Protein AF-A0A1C9CB80-F1 (afdb_monomer_lite)

pLDDT: mean 72.38, std 18.46, range [32.84, 94.94]

Structure (mmCIF, N/CA/C/O backbone):
data_AF-A0A1C9CB80-F1
#
_entry.id   AF-A0A1C9CB80-F1
#
loop_
_atom_site.group_PDB
_atom_site.id
_atom_site.type_symbol
_atom_site.label_atom_id
_atom_site.label_alt_id
_atom_site.label_comp_id
_atom_site.label_asym_id
_atom_site.label_entity_id
_atom_site.label_seq_id
_atom_site.pdbx_PDB_ins_code
_atom_site.Cartn_x
_atom_site.Cartn_y
_atom_site.Cartn_z
_atom_site.occupancy
_atom_site.B_iso_or_equiv
_atom_site.auth_seq_id
_atom_site.auth_comp_id
_atom_site.auth_asym_id
_atom_site.auth_atom_id
_atom_site.pdbx_PDB_model_num
ATOM 1 N N . MET A 1 1 ? 15.687 11.180 -16.717 1.00 41.50 1 MET A N 1
ATOM 2 C CA . MET A 1 1 ? 15.555 10.936 -15.263 1.00 41.50 1 MET A CA 1
ATOM 3 C C . MET A 1 1 ? 14.067 10.945 -14.844 1.00 41.50 1 MET A C 1
ATOM 5 O O . MET A 1 1 ? 13.666 11.771 -14.050 1.00 41.50 1 MET A O 1
ATOM 9 N N . LYS A 1 2 ? 13.219 10.076 -15.434 1.00 48.25 2 LYS A N 1
ATOM 10 C CA . LYS A 1 2 ? 11.749 9.995 -15.179 1.00 48.25 2 LYS A CA 1
ATOM 11 C C . LYS A 1 2 ? 11.286 8.560 -14.879 1.00 48.25 2 LYS A C 1
ATOM 13 O O . LYS A 1 2 ? 10.504 8.322 -13.976 1.00 48.25 2 LYS A O 1
ATOM 18 N N . ILE A 1 3 ? 11.855 7.588 -15.592 1.00 46.09 3 ILE A N 1
ATOM 19 C CA . ILE A 1 3 ? 11.518 6.156 -15.490 1.00 46.09 3 ILE A CA 1
ATOM 20 C C . ILE A 1 3 ? 11.966 5.538 -14.151 1.00 46.09 3 ILE A C 1
ATOM 22 O O . ILE A 1 3 ? 11.328 4.619 -13.651 1.00 46.09 3 ILE A O 1
ATOM 26 N N . ILE A 1 4 ? 13.030 6.081 -13.546 1.00 49.50 4 ILE A N 1
ATOM 27 C CA . ILE A 1 4 ? 13.500 5.678 -12.211 1.00 49.50 4 ILE A CA 1
ATOM 28 C C . ILE A 1 4 ? 12.463 6.057 -11.131 1.00 49.50 4 ILE A C 1
ATOM 30 O O . ILE A 1 4 ? 12.303 5.307 -10.174 1.00 49.50 4 ILE A O 1
ATOM 34 N N . SER A 1 5 ? 11.704 7.151 -11.321 1.00 65.25 5 SER A N 1
ATOM 35 C CA . SER A 1 5 ? 10.631 7.563 -10.396 1.00 65.25 5 SER A CA 1
ATOM 36 C C . SER A 1 5 ? 9.466 6.584 -10.424 1.00 65.25 5 SER A C 1
ATOM 38 O O . SER A 1 5 ? 9.068 6.104 -9.378 1.00 65.25 5 SER A O 1
ATOM 40 N N . ILE A 1 6 ? 8.994 6.192 -11.614 1.00 67.50 6 ILE A N 1
ATOM 41 C CA . ILE A 1 6 ? 7.822 5.310 -11.768 1.00 67.50 6 ILE A CA 1
ATOM 42 C C . ILE A 1 6 ? 8.008 3.985 -11.028 1.00 67.50 6 ILE A C 1
ATOM 44 O O . ILE A 1 6 ? 7.124 3.549 -10.298 1.00 67.50 6 ILE A O 1
ATOM 48 N N . LYS A 1 7 ? 9.175 3.349 -11.194 1.00 71.19 7 LYS A N 1
ATOM 49 C CA . LYS A 1 7 ? 9.476 2.089 -10.507 1.00 71.19 7 LYS A CA 1
ATOM 50 C C . LYS A 1 7 ? 9.466 2.269 -8.988 1.00 71.19 7 LYS A C 1
ATOM 52 O O . LYS A 1 7 ? 8.898 1.438 -8.294 1.00 71.19 7 LYS A O 1
ATOM 57 N N . ARG A 1 8 ? 10.059 3.357 -8.489 1.00 76.75 8 ARG A N 1
ATOM 58 C CA . ARG A 1 8 ? 10.073 3.685 -7.059 1.00 76.75 8 ARG A CA 1
ATOM 59 C C . ARG A 1 8 ? 8.663 3.945 -6.532 1.00 76.75 8 ARG A C 1
ATOM 61 O O . ARG A 1 8 ? 8.303 3.408 -5.497 1.00 76.75 8 ARG A O 1
ATOM 68 N N . ASP A 1 9 ? 7.868 4.731 -7.247 1.00 79.19 9 ASP A N 1
ATOM 69 C CA . ASP A 1 9 ? 6.521 5.109 -6.823 1.00 79.19 9 ASP A CA 1
ATOM 70 C C . ASP A 1 9 ? 5.600 3.868 -6.793 1.00 79.19 9 ASP A C 1
ATOM 72 O O . ASP A 1 9 ? 4.820 3.697 -5.859 1.00 79.19 9 ASP A O 1
ATOM 76 N N . LEU A 1 10 ? 5.760 2.935 -7.741 1.00 81.69 10 LEU A N 1
ATOM 77 C CA . LEU A 1 10 ? 5.101 1.623 -7.703 1.00 81.69 10 LEU A CA 1
ATOM 78 C C . LEU A 1 10 ? 5.576 0.751 -6.532 1.00 81.69 10 LEU A C 1
ATOM 80 O O . LEU A 1 10 ? 4.756 0.113 -5.883 1.00 81.69 10 LEU A O 1
ATOM 84 N N . ASP A 1 11 ? 6.875 0.723 -6.245 1.00 82.50 11 ASP A N 1
ATOM 85 C CA . ASP A 1 11 ? 7.452 -0.054 -5.140 1.00 82.50 11 ASP A CA 1
ATOM 86 C C . ASP A 1 11 ? 6.988 0.463 -3.767 1.00 82.50 11 ASP A C 1
ATOM 88 O O . ASP A 1 11 ? 6.636 -0.317 -2.885 1.00 82.50 11 ASP A O 1
ATOM 92 N N . ILE A 1 12 ? 6.854 1.783 -3.614 1.00 86.94 12 ILE A N 1
ATOM 93 C CA . ILE A 1 12 ? 6.248 2.410 -2.432 1.00 86.94 12 ILE A CA 1
ATOM 94 C C . ILE A 1 12 ? 4.786 1.968 -2.256 1.00 86.94 12 ILE A C 1
ATOM 96 O O . ILE A 1 12 ? 4.367 1.658 -1.140 1.00 86.94 12 ILE A O 1
ATOM 100 N N . LEU A 1 13 ? 4.008 1.888 -3.341 1.00 89.81 13 LEU A N 1
ATOM 101 C CA . LEU A 1 13 ? 2.628 1.390 -3.284 1.00 89.81 13 LEU A CA 1
ATOM 102 C C . LEU A 1 13 ? 2.565 -0.099 -2.912 1.00 89.81 13 LEU A C 1
ATOM 104 O O . LEU A 1 13 ? 1.681 -0.496 -2.155 1.00 89.81 13 LEU A O 1
ATOM 108 N N . ILE A 1 14 ? 3.523 -0.911 -3.373 1.00 88.62 14 ILE A N 1
ATOM 109 C CA . ILE A 1 14 ? 3.669 -2.315 -2.949 1.00 88.62 14 ILE A CA 1
ATOM 110 C C . ILE A 1 14 ? 3.940 -2.385 -1.441 1.00 88.62 14 ILE A C 1
ATOM 112 O O . ILE A 1 14 ? 3.274 -3.142 -0.737 1.00 88.62 14 ILE A O 1
ATOM 116 N N . ILE A 1 15 ? 4.868 -1.569 -0.931 1.00 89.62 15 ILE A N 1
ATOM 117 C CA . ILE A 1 15 ? 5.178 -1.492 0.505 1.00 89.62 15 ILE A CA 1
ATOM 118 C C . ILE A 1 15 ? 3.940 -1.088 1.316 1.00 89.62 15 ILE A C 1
ATOM 120 O O . ILE A 1 15 ? 3.685 -1.671 2.369 1.00 89.62 15 ILE A O 1
ATOM 124 N N . ALA A 1 16 ? 3.142 -0.135 0.825 1.00 93.69 16 ALA A N 1
ATOM 125 C CA . ALA A 1 16 ? 1.893 0.267 1.471 1.00 93.69 16 ALA A CA 1
ATOM 126 C C . ALA A 1 16 ? 0.885 -0.888 1.562 1.00 93.69 16 ALA A C 1
ATOM 128 O O . ALA A 1 16 ? 0.295 -1.097 2.621 1.00 93.69 16 ALA A O 1
ATOM 129 N N . ILE A 1 17 ? 0.723 -1.672 0.493 1.00 91.88 17 ILE A N 1
ATOM 130 C CA . ILE A 1 17 ? -0.162 -2.847 0.485 1.00 91.88 17 ILE A CA 1
ATOM 131 C C . ILE A 1 17 ? 0.304 -3.897 1.505 1.00 91.88 17 ILE A C 1
ATOM 133 O O . ILE A 1 17 ? -0.501 -4.378 2.300 1.00 91.88 17 ILE A O 1
ATOM 137 N N . GLU A 1 18 ? 1.597 -4.219 1.539 1.00 90.31 18 GLU A N 1
ATOM 138 C CA . GLU A 1 18 ? 2.144 -5.202 2.488 1.00 90.31 18 GLU A CA 1
ATOM 139 C C . GLU A 1 18 ? 2.092 -4.745 3.943 1.00 90.31 18 GLU A C 1
ATOM 141 O O . GLU A 1 18 ? 1.932 -5.557 4.856 1.00 90.31 18 GLU A O 1
ATOM 146 N N . ALA A 1 19 ? 2.240 -3.443 4.180 1.00 93.31 19 ALA A N 1
ATOM 147 C CA . ALA A 1 19 ? 2.129 -2.883 5.517 1.00 93.31 19 ALA A CA 1
ATOM 148 C C . ALA A 1 19 ? 0.703 -3.027 6.078 1.00 93.31 19 ALA A C 1
ATOM 150 O O . ALA A 1 19 ? 0.547 -3.202 7.291 1.00 93.31 19 ALA A O 1
ATOM 151 N N . ILE A 1 20 ? -0.322 -3.003 5.213 1.00 93.50 20 ILE A N 1
ATOM 152 C CA . ILE A 1 20 ? -1.714 -3.301 5.583 1.00 93.50 20 ILE A CA 1
ATOM 153 C C . ILE A 1 20 ? -1.861 -4.793 5.902 1.00 93.50 20 ILE A C 1
ATOM 155 O O . ILE A 1 20 ? -2.315 -5.155 6.990 1.00 93.50 20 ILE A O 1
ATOM 159 N N . ASP A 1 21 ? -1.458 -5.654 4.971 1.00 89.94 21 ASP A N 1
ATOM 160 C CA . ASP A 1 21 ? -1.565 -7.105 5.094 1.00 89.94 21 ASP A CA 1
ATOM 161 C C . ASP A 1 21 ? -0.390 -7.782 4.379 1.00 89.94 21 ASP A C 1
ATOM 163 O O . ASP A 1 21 ? -0.253 -7.723 3.156 1.00 89.94 21 ASP A O 1
ATOM 167 N N . ILE A 1 22 ? 0.451 -8.457 5.166 1.00 83.75 22 ILE A N 1
ATOM 168 C CA . ILE A 1 22 ? 1.678 -9.107 4.694 1.00 83.75 22 ILE A CA 1
ATOM 169 C C . ILE A 1 22 ? 1.410 -10.234 3.686 1.00 83.75 22 ILE A C 1
ATOM 171 O O . ILE A 1 22 ? 2.316 -10.590 2.939 1.00 83.75 22 ILE A O 1
ATOM 175 N N . TYR A 1 23 ? 0.185 -10.768 3.641 1.00 79.69 23 TYR A N 1
ATOM 176 C CA . TYR A 1 23 ? -0.222 -11.834 2.722 1.00 79.69 23 TYR A CA 1
ATOM 177 C C . TYR A 1 23 ? -1.040 -11.315 1.531 1.00 79.69 23 TYR A C 1
ATOM 179 O O . TYR A 1 23 ? -1.414 -12.093 0.652 1.00 79.69 23 TYR A O 1
ATOM 187 N N . ALA A 1 24 ? -1.308 -10.006 1.448 1.00 78.19 24 ALA A N 1
ATOM 188 C CA . ALA A 1 24 ? -2.138 -9.439 0.383 1.00 78.19 24 ALA A CA 1
ATOM 189 C C . ALA A 1 24 ? -1.584 -9.721 -1.024 1.00 78.19 24 ALA A C 1
ATOM 191 O O . ALA A 1 24 ? -2.353 -9.939 -1.961 1.00 78.19 24 ALA A O 1
ATOM 192 N N . LEU A 1 25 ? -0.257 -9.761 -1.179 1.00 73.19 25 LEU A N 1
ATOM 193 C CA . LEU A 1 25 ? 0.393 -10.061 -2.459 1.00 73.19 25 LEU A CA 1
ATOM 194 C C . LEU A 1 25 ? 0.453 -11.560 -2.777 1.00 73.19 25 LEU A C 1
ATOM 196 O O . LEU A 1 25 ? 0.482 -11.928 -3.955 1.00 73.19 25 LEU A O 1
ATOM 200 N N . ASP A 1 26 ? 0.427 -12.428 -1.763 1.00 68.88 26 ASP A N 1
ATOM 201 C CA . ASP A 1 26 ? 0.448 -13.881 -1.962 1.00 68.88 26 ASP A CA 1
ATOM 202 C C . ASP A 1 26 ? -0.830 -14.357 -2.664 1.00 68.88 26 ASP A C 1
ATOM 204 O O . ASP A 1 26 ? -0.771 -15.235 -3.529 1.00 68.88 26 ASP A O 1
ATOM 208 N N . ASN A 1 27 ? -1.958 -13.691 -2.404 1.00 62.97 27 ASN A N 1
ATOM 209 C CA . ASN A 1 27 ? -3.243 -13.964 -3.052 1.00 62.97 27 ASN A CA 1
ATOM 210 C C . ASN A 1 27 ? -3.234 -13.702 -4.572 1.00 62.97 27 ASN A C 1
ATOM 212 O O . ASN A 1 27 ? -3.975 -14.346 -5.313 1.00 62.97 27 ASN A O 1
ATOM 216 N N . ILE A 1 28 ? -2.367 -12.813 -5.068 1.00 59.78 28 ILE A N 1
ATOM 217 C CA . ILE A 1 28 ? -2.210 -12.549 -6.513 1.00 59.78 28 ILE A CA 1
ATOM 218 C C . ILE A 1 28 ? -1.311 -13.590 -7.176 1.00 59.78 28 ILE A C 1
ATOM 220 O O . ILE A 1 28 ? -1.435 -13.882 -8.369 1.00 59.78 28 ILE A O 1
ATOM 224 N N . SER A 1 29 ? -0.390 -14.161 -6.401 1.00 53.09 29 SER A N 1
ATOM 225 C CA . SER A 1 29 ? 0.627 -15.088 -6.891 1.00 53.09 29 SER A CA 1
ATOM 226 C C . SER A 1 29 ? 0.065 -16.423 -7.394 1.00 53.09 29 SER A C 1
ATOM 228 O O . SER A 1 29 ? 0.784 -17.187 -8.034 1.00 53.09 29 SER A O 1
ATOM 230 N N . HIS A 1 30 ? -1.224 -16.679 -7.148 1.00 47.62 30 HIS A N 1
ATOM 231 C CA . HIS A 1 30 ? -1.966 -17.812 -7.695 1.00 47.62 30 HIS A CA 1
ATOM 232 C C . HIS A 1 30 ? -2.477 -17.595 -9.131 1.00 47.62 30 HIS A C 1
ATOM 234 O O . HIS A 1 30 ? -2.759 -18.579 -9.809 1.00 47.62 30 HIS A O 1
ATOM 240 N N . TYR A 1 31 ? -2.578 -16.347 -9.609 1.00 45.38 31 TYR A N 1
ATOM 241 C CA . TYR A 1 31 ? -3.226 -16.012 -10.889 1.00 45.38 31 TYR A CA 1
ATOM 242 C C . TYR A 1 31 ? -2.272 -15.503 -11.978 1.00 45.38 31 TYR A C 1
ATOM 244 O O . TYR A 1 31 ? -2.668 -15.374 -13.134 1.00 45.38 31 TYR A O 1
ATOM 252 N N . SER A 1 32 ? -1.013 -15.210 -11.646 1.00 48.66 32 SER A N 1
ATOM 253 C CA . SER A 1 32 ? -0.010 -14.767 -12.619 1.00 48.66 32 SER A CA 1
ATOM 254 C C . SER A 1 32 ? 1.384 -15.222 -12.217 1.00 48.66 32 SER A C 1
ATOM 256 O O . SER A 1 32 ? 1.656 -15.394 -11.027 1.00 48.66 32 SER A O 1
ATOM 258 N N . ASP A 1 33 ? 2.263 -15.395 -13.207 1.00 53.69 33 ASP A N 1
ATOM 259 C CA . ASP A 1 33 ? 3.671 -15.698 -12.983 1.00 53.69 33 ASP A CA 1
ATOM 260 C C . ASP A 1 33 ? 4.243 -14.705 -11.961 1.00 53.69 33 ASP A C 1
ATOM 262 O O . ASP A 1 33 ? 4.254 -13.484 -12.159 1.00 53.69 33 ASP A O 1
ATOM 266 N N . LYS A 1 34 ? 4.701 -15.245 -10.825 1.00 53.03 34 LYS A N 1
ATOM 267 C CA . LYS A 1 34 ? 5.280 -14.503 -9.694 1.00 53.03 34 LYS A CA 1
ATOM 268 C C . LYS A 1 34 ? 6.324 -13.467 -10.144 1.00 53.03 34 LYS A C 1
ATOM 270 O O . LYS A 1 34 ? 6.534 -12.467 -9.457 1.00 53.03 34 LYS A O 1
ATOM 275 N N . SER A 1 35 ? 6.950 -13.679 -11.305 1.00 53.47 35 SER A N 1
ATOM 276 C CA . SER A 1 35 ? 7.972 -12.827 -11.910 1.00 53.47 35 SER A CA 1
ATOM 277 C C . SER A 1 35 ? 7.598 -11.348 -11.985 1.00 53.47 35 SER A C 1
ATOM 279 O O . SER A 1 35 ? 8.465 -10.519 -11.718 1.00 53.47 35 SER A O 1
ATOM 281 N N . ASP A 1 36 ? 6.348 -10.987 -12.284 1.00 54.56 36 ASP A N 1
ATOM 282 C CA . ASP A 1 36 ? 6.000 -9.595 -12.623 1.00 54.56 36 ASP A CA 1
ATOM 283 C C . ASP A 1 36 ? 5.986 -8.653 -11.417 1.00 54.56 36 ASP A C 1
ATOM 285 O O . ASP A 1 36 ? 6.509 -7.541 -11.480 1.00 54.56 36 ASP A O 1
ATOM 289 N N . ILE A 1 37 ? 5.427 -9.106 -10.291 1.00 54.00 37 ILE A N 1
ATOM 290 C CA . ILE A 1 37 ? 5.430 -8.332 -9.039 1.00 54.00 37 ILE A CA 1
ATOM 291 C C . ILE A 1 37 ? 6.850 -8.271 -8.503 1.00 54.00 37 ILE A C 1
ATOM 293 O O . ILE A 1 37 ? 7.309 -7.213 -8.067 1.00 54.00 37 ILE A O 1
ATOM 297 N N . PHE A 1 38 ? 7.586 -9.384 -8.612 1.00 55.62 38 PHE A N 1
ATOM 298 C CA . PHE A 1 38 ? 8.987 -9.367 -8.263 1.00 55.62 38 PHE A CA 1
ATOM 299 C C . PHE A 1 38 ? 9.713 -8.328 -9.106 1.00 55.62 38 PHE A C 1
ATOM 301 O O . PHE A 1 38 ? 10.422 -7.545 -8.496 1.00 55.62 38 PHE A O 1
ATOM 308 N N . LEU A 1 39 ? 9.567 -8.241 -10.445 1.00 51.25 39 LEU A N 1
ATOM 309 C CA . LEU A 1 39 ? 10.275 -7.305 -11.367 1.00 51.25 39 LEU A CA 1
ATOM 310 C C . LEU A 1 39 ? 10.311 -5.839 -10.905 1.00 51.25 39 LEU A C 1
ATOM 312 O O . LEU A 1 39 ? 11.293 -5.142 -11.172 1.00 51.25 39 LEU A O 1
ATOM 316 N N . ILE A 1 40 ? 9.326 -5.407 -10.125 1.00 52.09 40 ILE A N 1
ATOM 317 C CA . ILE A 1 40 ? 9.176 -4.011 -9.707 1.00 52.09 40 ILE A CA 1
ATOM 318 C C . ILE A 1 40 ? 9.848 -3.727 -8.352 1.00 52.09 40 ILE A C 1
ATOM 320 O O . ILE A 1 40 ? 10.364 -2.627 -8.171 1.00 52.09 40 ILE A O 1
ATOM 324 N N . ARG A 1 41 ? 9.990 -4.727 -7.469 1.00 58.38 41 ARG A N 1
ATOM 325 C CA . ARG A 1 41 ? 10.546 -4.537 -6.117 1.00 58.38 41 ARG A CA 1
ATOM 326 C C . ARG A 1 41 ? 12.041 -4.222 -6.095 1.00 58.38 41 ARG A C 1
ATOM 328 O O . ARG A 1 41 ? 12.858 -4.971 -6.654 1.00 58.38 41 ARG A O 1
ATOM 335 N N . SER A 1 42 ? 12.404 -3.144 -5.411 1.00 52.94 42 SER A N 1
ATOM 336 C CA . SER A 1 42 ? 13.790 -2.789 -5.089 1.00 52.94 42 SER A CA 1
ATOM 337 C C . SER A 1 42 ? 14.202 -3.561 -3.824 1.00 52.94 42 SER A C 1
ATOM 339 O O . SER A 1 42 ? 13.402 -3.730 -2.918 1.00 52.94 42 SER A O 1
ATOM 341 N N . GLY A 1 43 ? 15.415 -4.118 -3.754 1.00 46.06 43 GLY A N 1
ATOM 342 C CA . GLY A 1 43 ? 15.913 -4.755 -2.516 1.00 46.06 43 GLY A CA 1
ATOM 343 C C . GLY A 1 43 ? 15.819 -6.287 -2.412 1.00 46.06 43 GLY A C 1
ATOM 344 O O . GLY A 1 43 ? 16.135 -6.849 -1.364 1.00 46.06 43 GLY A O 1
ATOM 345 N N . ASN A 1 44 ? 15.468 -7.006 -3.482 1.00 46.41 44 ASN A N 1
ATOM 346 C CA . ASN A 1 44 ? 15.613 -8.466 -3.489 1.00 46.41 44 ASN A CA 1
ATOM 347 C C . ASN A 1 44 ? 17.082 -8.841 -3.785 1.00 46.41 44 ASN A C 1
ATOM 349 O O . ASN A 1 44 ? 17.557 -8.589 -4.889 1.00 46.41 44 ASN A O 1
ATOM 353 N N . LYS A 1 45 ? 17.799 -9.442 -2.819 1.00 39.25 45 LYS A N 1
ATOM 354 C CA . LYS A 1 45 ? 19.240 -9.796 -2.914 1.00 39.25 45 LYS A CA 1
ATOM 355 C C . LYS A 1 45 ? 19.603 -10.713 -4.095 1.00 39.25 45 LYS A C 1
ATOM 357 O O . LYS A 1 45 ? 20.754 -10.737 -4.504 1.00 39.25 45 LYS A O 1
ATOM 362 N N . ASN A 1 46 ? 18.627 -11.410 -4.681 1.00 39.78 46 ASN A N 1
ATOM 363 C CA . ASN A 1 46 ? 18.805 -12.251 -5.872 1.00 39.78 46 ASN A CA 1
ATOM 364 C C . ASN A 1 46 ? 18.760 -11.461 -7.196 1.00 39.78 46 ASN A C 1
ATOM 366 O O . ASN A 1 46 ? 18.457 -12.029 -8.244 1.00 39.78 46 ASN A O 1
ATOM 370 N N . ARG A 1 47 ? 18.992 -10.144 -7.167 1.00 47.75 47 ARG A N 1
ATOM 371 C CA . ARG A 1 47 ? 18.951 -9.292 -8.358 1.00 47.75 47 ARG A CA 1
ATOM 372 C C . ARG A 1 47 ? 20.303 -8.716 -8.671 1.00 47.75 47 ARG A C 1
ATOM 374 O O . ARG A 1 47 ? 20.802 -7.837 -7.980 1.00 47.75 47 ARG A O 1
ATOM 381 N N . ASP A 1 48 ? 20.817 -9.221 -9.775 1.00 37.12 48 ASP A N 1
ATOM 382 C CA . ASP A 1 48 ? 21.892 -8.646 -10.546 1.00 37.12 48 ASP A CA 1
ATOM 383 C C . ASP A 1 48 ? 21.656 -7.139 -10.743 1.00 37.12 48 ASP A C 1
ATOM 385 O O . ASP A 1 48 ? 20.632 -6.704 -11.287 1.00 37.12 48 ASP A O 1
ATOM 389 N N . THR A 1 49 ? 22.610 -6.337 -10.280 1.00 42.00 49 THR A N 1
ATOM 390 C CA . THR A 1 49 ? 22.648 -4.880 -10.450 1.00 42.00 49 THR A CA 1
ATOM 391 C C . THR A 1 49 ? 22.679 -4.476 -11.934 1.00 42.00 49 THR A C 1
ATOM 393 O O . THR A 1 49 ? 22.421 -3.314 -12.255 1.00 42.00 49 THR A O 1
ATOM 396 N N . GLY A 1 50 ? 22.907 -5.432 -12.848 1.00 39.78 50 GLY A N 1
ATOM 397 C CA . GLY A 1 50 ? 22.820 -5.274 -14.301 1.00 39.78 50 GLY A CA 1
ATOM 398 C C . GLY A 1 50 ? 21.406 -5.282 -14.905 1.00 39.78 50 GLY A C 1
ATOM 399 O O . GLY A 1 50 ? 21.226 -4.779 -16.015 1.00 39.78 50 GLY A O 1
ATOM 400 N N . ILE A 1 51 ? 20.370 -5.773 -14.206 1.00 43.94 51 ILE A N 1
ATOM 401 C CA . ILE A 1 51 ? 18.989 -5.849 -14.739 1.00 43.94 51 ILE A CA 1
ATOM 402 C C . ILE A 1 51 ? 18.166 -4.654 -14.239 1.00 43.94 51 ILE A C 1
ATOM 404 O O . ILE A 1 51 ? 17.135 -4.770 -13.576 1.00 43.94 51 ILE A O 1
ATOM 408 N N . ASN A 1 52 ? 18.598 -3.452 -14.613 1.00 46.84 52 ASN A N 1
ATOM 409 C CA . ASN A 1 52 ? 17.765 -2.249 -14.576 1.00 46.84 52 ASN A CA 1
ATOM 410 C C . ASN A 1 52 ? 16.727 -2.294 -15.715 1.00 46.84 52 ASN A C 1
ATOM 412 O O . ASN A 1 52 ? 16.695 -1.428 -16.594 1.00 46.84 52 ASN A O 1
ATOM 416 N N . LYS A 1 53 ? 15.878 -3.332 -15.748 1.00 53.41 53 LYS A N 1
ATOM 417 C CA . LYS A 1 53 ? 14.808 -3.409 -16.747 1.00 53.41 53 LYS A CA 1
ATOM 418 C C . LYS A 1 53 ? 13.810 -2.288 -16.453 1.00 53.41 53 LYS A C 1
ATOM 420 O O . LYS A 1 53 ? 13.271 -2.179 -15.351 1.00 53.41 53 LYS A O 1
ATOM 425 N N . ARG A 1 54 ? 13.637 -1.400 -17.430 1.00 57.72 54 ARG A N 1
ATOM 426 C CA . ARG A 1 54 ? 12.687 -0.286 -17.372 1.00 57.72 54 ARG A CA 1
ATOM 427 C C . ARG A 1 54 ? 11.279 -0.867 -17.255 1.00 57.72 54 ARG A C 1
ATOM 429 O O . ARG A 1 54 ? 10.934 -1.711 -18.071 1.00 57.72 54 ARG A O 1
ATOM 436 N N . CYS A 1 55 ? 10.491 -0.396 -16.288 1.00 63.25 55 CYS A N 1
ATOM 437 C CA . CYS A 1 55 ? 9.071 -0.728 -16.237 1.00 63.25 55 CYS A CA 1
ATOM 438 C C . CYS A 1 55 ? 8.381 -0.046 -17.425 1.00 63.25 55 CYS A C 1
ATOM 440 O O . CYS A 1 55 ? 8.441 1.178 -17.581 1.00 63.25 55 CYS A O 1
ATOM 442 N N . THR A 1 56 ? 7.810 -0.846 -18.314 1.00 72.56 56 THR A N 1
ATOM 443 C CA . THR A 1 56 ? 7.054 -0.368 -19.470 1.00 72.56 56 THR A CA 1
ATOM 444 C C . THR A 1 56 ? 5.675 0.127 -19.037 1.00 72.56 56 THR A C 1
ATOM 446 O O . THR A 1 56 ? 5.177 -0.206 -17.960 1.00 72.56 56 THR A O 1
ATOM 449 N N . PHE A 1 57 ? 5.024 0.921 -19.889 1.00 75.31 57 PHE A N 1
ATOM 450 C CA . PHE A 1 57 ? 3.649 1.363 -19.638 1.00 75.31 57 PHE A CA 1
ATOM 451 C C . PHE A 1 57 ? 2.683 0.177 -19.495 1.00 75.31 57 PHE A C 1
ATOM 453 O O . PHE A 1 57 ? 1.833 0.182 -18.611 1.00 75.31 57 PHE A O 1
ATOM 460 N N . GLN A 1 58 ? 2.863 -0.871 -20.304 1.00 76.88 58 GLN A N 1
ATOM 461 C CA . GLN A 1 58 ? 2.067 -2.094 -20.216 1.00 76.88 58 GLN A CA 1
ATOM 462 C C . GLN A 1 58 ? 2.275 -2.824 -18.881 1.00 76.88 58 GLN A C 1
ATOM 464 O O . GLN A 1 58 ? 1.297 -3.164 -18.224 1.00 76.88 58 GLN A O 1
ATOM 469 N N . GLU A 1 59 ? 3.526 -3.022 -18.451 1.00 74.12 59 GLU A N 1
ATOM 470 C CA . GLU A 1 59 ? 3.839 -3.624 -17.142 1.00 74.12 59 GLU A CA 1
ATOM 471 C C . GLU A 1 59 ? 3.269 -2.780 -15.990 1.00 74.12 59 GLU A C 1
ATOM 473 O O . GLU A 1 59 ? 2.749 -3.328 -15.019 1.00 74.12 59 GLU A O 1
ATOM 478 N N . THR A 1 60 ? 3.292 -1.450 -16.129 1.00 76.19 60 THR A N 1
ATOM 479 C CA . THR A 1 60 ? 2.675 -0.536 -15.162 1.00 76.19 60 THR A CA 1
ATOM 480 C C . THR A 1 60 ? 1.166 -0.759 -15.098 1.00 76.19 60 THR A C 1
ATOM 482 O O . THR A 1 60 ? 0.653 -1.032 -14.022 1.00 76.19 60 THR A O 1
ATOM 485 N N . LEU A 1 61 ? 0.450 -0.722 -16.228 1.00 80.12 61 LEU A N 1
ATOM 486 C CA . LEU A 1 61 ? -1.001 -0.961 -16.266 1.00 80.12 61 LEU A CA 1
ATOM 487 C C . LEU A 1 61 ? -1.394 -2.325 -15.688 1.00 80.12 61 LEU A C 1
ATOM 489 O O . LEU A 1 61 ? -2.374 -2.413 -14.950 1.00 80.12 61 LEU A O 1
ATOM 493 N N . LEU A 1 62 ? -0.622 -3.373 -15.986 1.00 80.62 62 LEU A N 1
ATOM 494 C CA . LEU A 1 62 ? -0.842 -4.704 -15.423 1.00 80.62 62 LEU A CA 1
ATOM 495 C C . LEU A 1 62 ? -0.708 -4.697 -13.898 1.00 80.62 62 LEU A C 1
ATOM 497 O O . LEU A 1 62 ? -1.548 -5.278 -13.214 1.00 80.62 62 LEU A O 1
ATOM 501 N N . LEU A 1 63 ? 0.302 -4.016 -13.350 1.00 78.38 63 LEU A N 1
ATOM 502 C CA . LEU A 1 63 ? 0.445 -3.889 -11.901 1.00 78.38 63 LEU A CA 1
ATOM 503 C C . LEU A 1 63 ? -0.710 -3.088 -11.282 1.00 78.38 63 LEU A C 1
ATOM 505 O O . LEU A 1 63 ? -1.223 -3.485 -10.239 1.00 78.38 63 LEU A O 1
ATOM 509 N N . ILE A 1 64 ? -1.163 -2.011 -11.934 1.00 82.62 64 ILE A N 1
ATOM 510 C CA . ILE A 1 64 ? -2.327 -1.236 -11.476 1.00 82.62 64 ILE A CA 1
ATOM 511 C C . ILE A 1 64 ? -3.576 -2.119 -11.410 1.00 82.62 64 ILE A C 1
ATOM 513 O O . ILE A 1 64 ? -4.291 -2.082 -10.411 1.00 82.62 64 ILE A O 1
ATOM 517 N N . SER A 1 65 ? -3.820 -2.934 -12.440 1.00 83.25 65 SER A N 1
ATOM 518 C CA . SER A 1 65 ? -4.934 -3.890 -12.446 1.00 83.25 65 SER A CA 1
ATOM 519 C C . SER A 1 65 ? -4.837 -4.854 -11.264 1.00 83.25 65 SER A C 1
ATOM 521 O O . SER A 1 65 ? -5.805 -5.024 -10.531 1.00 83.25 65 SER A O 1
ATOM 523 N N . LYS A 1 66 ? -3.645 -5.408 -11.007 1.00 82.19 66 LYS A N 1
ATOM 524 C CA . LYS A 1 66 ? -3.415 -6.297 -9.858 1.00 82.19 66 LYS A CA 1
ATOM 525 C C . LYS A 1 66 ? -3.668 -5.586 -8.526 1.00 82.19 66 LYS A C 1
ATOM 527 O O . LYS A 1 66 ? -4.254 -6.179 -7.628 1.00 82.19 66 LYS A O 1
ATOM 532 N N . PHE A 1 67 ? -3.277 -4.317 -8.383 1.00 85.88 67 PHE A N 1
ATOM 533 C CA . PHE A 1 67 ? -3.614 -3.535 -7.190 1.00 85.88 67 PHE A CA 1
ATOM 534 C C . PHE A 1 67 ? -5.122 -3.404 -7.009 1.00 85.88 67 PHE A C 1
ATOM 536 O O . PHE A 1 67 ? -5.599 -3.555 -5.890 1.00 85.88 67 PHE A O 1
ATOM 543 N N . GLN A 1 68 ? -5.877 -3.160 -8.080 1.00 85.44 68 GLN A N 1
ATOM 544 C CA . GLN A 1 68 ? -7.336 -3.090 -7.997 1.00 85.44 68 GLN A CA 1
ATOM 545 C C . GLN A 1 68 ? -7.946 -4.417 -7.547 1.00 85.44 68 GLN A C 1
ATOM 547 O O . GLN A 1 68 ? -8.834 -4.402 -6.697 1.00 85.44 68 GLN A O 1
ATOM 552 N N . ASP A 1 69 ? -7.427 -5.546 -8.031 1.00 84.69 69 ASP A N 1
ATOM 553 C CA . ASP A 1 69 ? -7.890 -6.871 -7.616 1.00 84.69 69 ASP A CA 1
ATOM 554 C C . ASP A 1 69 ? -7.670 -7.100 -6.114 1.00 84.69 69 ASP A C 1
ATOM 556 O O . ASP A 1 69 ? -8.607 -7.482 -5.413 1.00 84.69 69 ASP A O 1
ATOM 560 N N . ILE A 1 70 ? -6.481 -6.780 -5.583 1.00 85.31 70 ILE A N 1
ATOM 561 C CA . ILE A 1 70 ? -6.211 -6.827 -4.131 1.00 85.31 70 ILE A CA 1
ATOM 562 C C . ILE A 1 70 ? -7.193 -5.926 -3.386 1.00 85.31 70 ILE A C 1
ATOM 564 O O . ILE A 1 70 ? -7.859 -6.336 -2.438 1.00 85.31 70 ILE A O 1
ATOM 568 N N . LEU A 1 71 ? -7.271 -4.670 -3.819 1.00 86.75 71 LEU A N 1
ATOM 569 C CA . LEU A 1 71 ? -8.022 -3.620 -3.154 1.00 86.75 71 LEU A CA 1
ATOM 570 C C . LEU A 1 71 ? -9.535 -3.825 -3.268 1.00 86.75 71 LEU A C 1
ATOM 572 O O . LEU A 1 71 ? -10.276 -3.191 -2.527 1.00 86.75 71 LEU A O 1
ATOM 576 N N . SER A 1 72 ? -10.016 -4.725 -4.124 1.00 85.69 72 SER A N 1
ATOM 577 C CA . SER A 1 72 ? -11.424 -5.128 -4.145 1.00 85.69 72 SER A CA 1
ATOM 578 C C . SER A 1 72 ? -11.848 -5.857 -2.862 1.00 85.69 72 SER A C 1
ATOM 580 O O . SER A 1 72 ? -13.036 -5.896 -2.526 1.00 85.69 72 SER A O 1
ATOM 582 N N . ALA A 1 73 ? -10.891 -6.395 -2.095 1.00 88.12 73 ALA A N 1
ATOM 583 C CA . ALA A 1 73 ? -11.173 -7.056 -0.835 1.00 88.12 73 ALA A CA 1
ATOM 584 C C . ALA A 1 73 ? -11.691 -6.053 0.209 1.00 88.12 73 ALA A C 1
ATOM 586 O O . ALA A 1 73 ? -10.971 -5.182 0.704 1.00 88.12 73 ALA A O 1
ATOM 587 N N . LYS A 1 74 ? -12.961 -6.219 0.603 1.00 88.69 74 LYS A N 1
ATOM 588 C CA . LYS A 1 74 ? -13.666 -5.314 1.528 1.00 88.69 74 LYS A CA 1
ATOM 589 C C . LYS A 1 74 ? -12.919 -5.082 2.847 1.00 88.69 74 LYS A C 1
ATOM 591 O O . LYS A 1 74 ? -12.974 -3.985 3.395 1.00 88.69 74 LYS A O 1
ATOM 596 N N . TYR A 1 75 ? -12.231 -6.101 3.366 1.00 91.62 75 TYR A N 1
ATOM 597 C CA . TYR A 1 75 ? -11.482 -5.971 4.616 1.00 91.62 75 TYR A CA 1
ATOM 598 C C . TYR A 1 75 ? -10.306 -4.992 4.478 1.00 91.62 75 TYR A C 1
ATOM 600 O O . TYR A 1 75 ? -10.123 -4.161 5.363 1.00 91.62 75 TYR A O 1
ATOM 608 N N . LEU A 1 76 ? -9.578 -5.017 3.354 1.00 91.69 76 LEU A N 1
ATOM 609 C CA . LEU A 1 76 ? -8.485 -4.078 3.085 1.00 91.69 76 LEU A CA 1
ATOM 610 C C . LEU A 1 76 ? -9.014 -2.654 2.952 1.00 91.69 76 LEU A C 1
ATOM 612 O O . LEU A 1 76 ? -8.462 -1.749 3.567 1.00 91.69 76 LEU A O 1
ATOM 616 N N . GLN A 1 77 ? -10.127 -2.460 2.239 1.00 91.56 77 GLN A N 1
ATOM 617 C CA . GLN A 1 77 ? -10.767 -1.143 2.125 1.00 91.56 77 GLN A CA 1
ATOM 618 C C . GLN A 1 77 ? -11.173 -0.573 3.483 1.00 91.56 77 GLN A C 1
ATOM 620 O O . GLN A 1 77 ? -10.923 0.596 3.767 1.00 91.56 77 GLN A O 1
ATOM 625 N N . ASN A 1 78 ? -11.743 -1.405 4.356 1.00 92.00 78 ASN A N 1
ATOM 626 C CA . ASN A 1 78 ? -12.092 -0.981 5.708 1.00 92.00 78 ASN A CA 1
ATOM 627 C C . ASN A 1 78 ? -10.851 -0.575 6.516 1.00 92.00 78 ASN A C 1
ATOM 629 O O . ASN A 1 78 ? -10.889 0.435 7.214 1.00 92.00 78 ASN A O 1
ATOM 633 N N . ILE A 1 79 ? -9.754 -1.335 6.418 1.00 94.00 79 ILE A N 1
ATOM 634 C CA . ILE A 1 79 ? -8.498 -1.001 7.104 1.00 94.00 79 ILE A CA 1
ATOM 635 C C . ILE A 1 79 ? -7.942 0.327 6.576 1.00 94.00 79 ILE A C 1
ATOM 637 O O . ILE A 1 79 ? -7.645 1.214 7.373 1.00 94.00 79 ILE A O 1
ATOM 641 N N . ILE A 1 80 ? -7.870 0.494 5.252 1.00 94.56 80 ILE A N 1
ATOM 642 C CA . ILE A 1 80 ? -7.393 1.720 4.596 1.00 94.56 80 ILE A CA 1
ATOM 643 C C . ILE A 1 80 ? -8.213 2.930 5.042 1.00 94.56 80 ILE A C 1
ATOM 645 O O . ILE A 1 80 ? -7.655 3.933 5.488 1.00 94.56 80 ILE A O 1
ATOM 649 N N . TYR A 1 81 ? -9.539 2.827 4.967 1.00 93.00 81 TYR A N 1
ATOM 650 C CA . TYR A 1 81 ? -10.444 3.895 5.375 1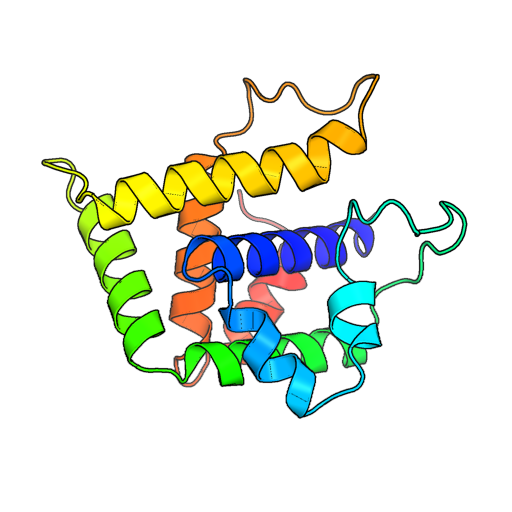.00 93.00 81 TYR A CA 1
ATOM 651 C C . TYR A 1 81 ? -10.259 4.271 6.849 1.00 93.00 81 TYR A C 1
ATOM 653 O O . TYR A 1 81 ? -10.181 5.456 7.170 1.00 93.00 81 TYR A O 1
ATOM 661 N N . ASN A 1 82 ? -10.147 3.280 7.739 1.00 92.88 82 ASN A N 1
ATOM 662 C CA . ASN A 1 82 ? -9.947 3.520 9.168 1.00 92.88 82 ASN A CA 1
ATOM 663 C C . ASN A 1 82 ? -8.620 4.233 9.441 1.00 92.88 82 ASN A C 1
ATOM 665 O O . ASN A 1 82 ? -8.612 5.209 10.183 1.00 92.88 82 ASN A O 1
ATOM 669 N N . ILE A 1 83 ? -7.530 3.817 8.792 1.00 94.12 83 ILE A N 1
ATOM 670 C CA . ILE A 1 83 ? -6.219 4.466 8.945 1.00 94.12 83 ILE A CA 1
ATOM 671 C C . ILE A 1 83 ? -6.275 5.925 8.479 1.00 94.12 83 ILE A C 1
ATOM 673 O O . ILE A 1 83 ? -5.814 6.818 9.186 1.00 94.12 83 ILE A O 1
ATOM 677 N N . LEU A 1 84 ? -6.869 6.190 7.310 1.00 93.56 84 LEU A N 1
ATOM 678 C CA . LEU A 1 84 ? -6.995 7.554 6.782 1.00 93.56 84 LEU A CA 1
ATOM 679 C C . LEU A 1 84 ? -7.876 8.434 7.674 1.00 93.56 84 LEU A C 1
ATOM 681 O O . LEU A 1 84 ? -7.548 9.596 7.921 1.00 93.56 84 LEU A O 1
ATOM 685 N N . LYS A 1 85 ? -8.981 7.879 8.179 1.00 92.50 85 LYS A N 1
ATOM 686 C CA . LYS A 1 85 ? -9.880 8.572 9.101 1.00 92.50 85 LYS A CA 1
ATOM 687 C C . LYS A 1 85 ? -9.181 8.890 10.421 1.00 92.50 85 LYS A C 1
ATOM 689 O O . LYS A 1 85 ? -9.285 10.019 10.893 1.00 92.50 85 LYS A O 1
ATOM 694 N N . ASP A 1 86 ? -8.463 7.936 10.999 1.00 91.25 86 ASP A N 1
ATOM 695 C CA . ASP A 1 86 ? -7.703 8.140 12.232 1.00 91.25 86 ASP A CA 1
ATOM 696 C C . ASP A 1 86 ? -6.627 9.205 12.044 1.00 91.25 86 ASP A C 1
ATOM 698 O O . ASP A 1 86 ? -6.525 10.112 12.859 1.00 91.25 86 ASP A O 1
ATOM 702 N N . TYR A 1 87 ? -5.880 9.158 10.938 1.00 88.19 87 TYR A N 1
ATOM 703 C CA . TYR A 1 87 ? -4.839 10.148 10.659 1.00 88.19 87 TYR A CA 1
ATOM 704 C C . TYR A 1 87 ? -5.406 11.565 10.478 1.00 88.19 87 TYR A C 1
ATOM 706 O O . TYR A 1 87 ? -4.773 12.544 10.865 1.00 88.19 87 TYR A O 1
ATOM 714 N N . SER A 1 88 ? -6.623 11.692 9.936 1.00 87.19 88 SER A N 1
ATOM 715 C CA . SER A 1 88 ? -7.311 12.988 9.840 1.00 87.19 88 SER A CA 1
ATOM 716 C C . SER A 1 88 ? -7.799 13.529 11.193 1.00 87.19 88 SER A C 1
ATOM 718 O O . SER A 1 88 ? -8.015 14.732 11.332 1.00 87.19 88 SER A O 1
ATOM 720 N N . ASN A 1 89 ? -7.948 12.661 12.199 1.00 85.19 89 ASN A N 1
ATOM 721 C CA . ASN A 1 89 ? -8.407 13.011 13.537 1.00 85.19 89 ASN A CA 1
ATOM 722 C C . ASN A 1 89 ? -7.214 13.066 14.503 1.00 85.19 89 ASN A C 1
ATOM 724 O O . ASN A 1 89 ? -6.802 12.059 15.068 1.00 85.19 89 ASN A O 1
ATOM 728 N N . LEU A 1 90 ? -6.703 14.270 14.765 1.00 71.19 90 LEU A N 1
ATOM 729 C CA . LEU A 1 90 ? -5.491 14.534 15.563 1.00 71.19 90 LEU A CA 1
ATOM 730 C C . LEU A 1 90 ? -5.505 14.020 17.022 1.00 71.19 90 LEU A C 1
ATOM 732 O O . LEU A 1 90 ? -4.506 14.147 17.724 1.00 71.19 90 LEU A O 1
ATOM 736 N N . ASN A 1 91 ? -6.618 13.461 17.500 1.00 63.97 91 ASN A N 1
ATOM 737 C CA . ASN A 1 91 ? -6.845 13.225 18.923 1.00 63.97 91 ASN A CA 1
ATOM 738 C C . ASN A 1 91 ? -6.502 11.809 19.411 1.00 63.97 91 ASN A C 1
ATOM 740 O O . ASN A 1 91 ? -6.402 11.641 20.622 1.00 63.97 91 ASN A O 1
ATOM 744 N N . GLN A 1 92 ? -6.305 10.812 18.533 1.00 64.19 92 GLN A N 1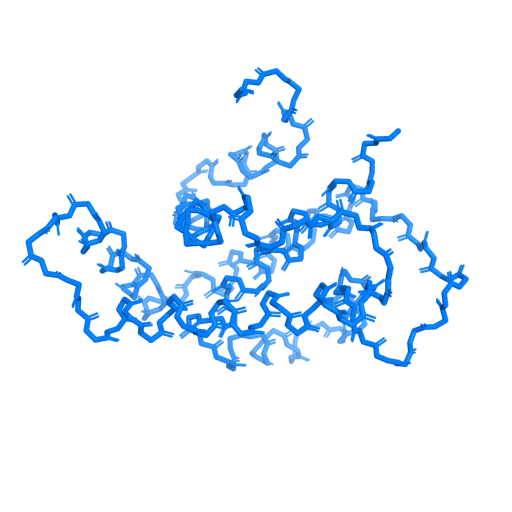
ATOM 745 C CA . GLN A 1 92 ? -5.760 9.489 18.897 1.00 64.19 92 GLN A CA 1
ATOM 746 C C . GLN A 1 92 ? -5.569 8.598 17.660 1.00 64.19 92 GLN A C 1
ATOM 748 O O . GLN A 1 92 ? -6.514 8.343 16.919 1.00 64.19 92 GLN A O 1
ATOM 753 N N . SER A 1 93 ? -4.360 8.065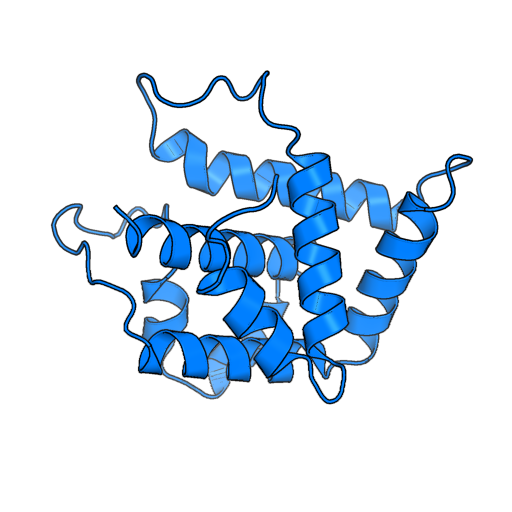 17.468 1.00 76.62 93 SER A N 1
ATOM 754 C CA . SER A 1 93 ? -4.117 7.008 16.479 1.00 76.62 93 SER A CA 1
ATOM 755 C C . SER A 1 93 ? -4.568 5.659 17.036 1.00 76.62 93 SER A C 1
ATOM 757 O O . SER A 1 93 ? -4.137 5.271 18.123 1.00 76.62 93 SER A O 1
ATOM 759 N N . SER A 1 94 ? -5.406 4.920 16.303 1.00 88.81 94 SER A N 1
ATOM 760 C CA . SER A 1 94 ? -5.727 3.545 16.692 1.00 88.81 94 SER A CA 1
ATOM 761 C C . SER A 1 94 ? -4.495 2.640 16.617 1.00 88.81 94 SER A C 1
ATOM 763 O O . SER A 1 94 ? -3.514 2.917 15.919 1.00 88.81 94 SER A O 1
ATOM 765 N N . GLN A 1 95 ? -4.568 1.495 17.295 1.00 91.00 95 GLN A N 1
ATOM 766 C CA . GLN A 1 95 ? -3.515 0.485 17.233 1.00 91.00 95 GLN A CA 1
ATOM 767 C C . GLN A 1 95 ? -3.286 -0.046 15.809 1.00 91.00 95 GLN A C 1
ATOM 769 O O . GLN A 1 95 ? -2.158 -0.391 15.466 1.00 91.00 95 GLN A O 1
ATOM 774 N N . ILE A 1 96 ? -4.323 -0.063 14.965 1.00 91.50 96 ILE A N 1
ATOM 775 C CA . ILE A 1 96 ? -4.215 -0.451 13.551 1.00 91.50 96 ILE A CA 1
ATOM 776 C C . ILE A 1 96 ? -3.347 0.561 12.796 1.00 91.50 96 ILE A C 1
ATOM 778 O O . ILE A 1 96 ? -2.414 0.169 12.098 1.00 91.50 96 ILE A O 1
ATOM 782 N N . THR A 1 97 ? -3.608 1.855 12.985 1.00 93.06 97 THR A N 1
ATOM 783 C CA . THR A 1 97 ? -2.835 2.947 12.375 1.00 93.06 97 THR A CA 1
ATOM 784 C C . THR A 1 97 ? -1.372 2.908 12.806 1.00 93.06 97 THR A C 1
ATOM 786 O O . THR A 1 97 ? -0.481 2.960 11.959 1.00 93.06 97 THR A O 1
ATOM 789 N N . TYR A 1 98 ? -1.112 2.714 14.101 1.00 91.31 98 TYR A N 1
ATOM 790 C CA . TYR A 1 98 ? 0.252 2.561 14.612 1.00 91.31 98 TYR A CA 1
ATOM 791 C C . TYR A 1 98 ? 0.972 1.352 13.994 1.00 91.31 98 TYR A C 1
ATOM 793 O O . TYR A 1 98 ? 2.106 1.469 13.530 1.00 91.31 98 TYR A O 1
ATOM 801 N N . GLN A 1 99 ? 0.309 0.191 13.939 1.00 92.56 99 GLN A N 1
ATOM 802 C CA . GLN A 1 99 ? 0.881 -1.020 13.345 1.00 92.56 99 GLN A CA 1
ATOM 803 C C . GLN A 1 99 ? 1.184 -0.845 11.857 1.00 92.56 99 GLN A C 1
ATOM 805 O O . GLN A 1 99 ? 2.245 -1.277 11.408 1.00 92.56 99 GLN A O 1
ATOM 810 N N . TYR A 1 100 ? 0.285 -0.204 11.108 1.00 94.94 100 TYR A N 1
ATOM 811 C CA . TYR A 1 100 ? 0.508 0.117 9.702 1.00 94.94 100 TYR A CA 1
ATOM 812 C C . TYR A 1 100 ? 1.750 0.996 9.522 1.00 94.94 100 TYR A C 1
ATOM 814 O O . TYR A 1 100 ? 2.653 0.620 8.777 1.00 94.94 100 TYR A O 1
ATOM 822 N N . LEU A 1 101 ? 1.829 2.130 10.229 1.00 92.69 101 LEU A N 1
ATOM 823 C CA . LEU A 1 101 ? 2.945 3.073 10.101 1.00 92.69 101 LEU A CA 1
ATOM 824 C C . LEU A 1 101 ? 4.279 2.421 10.471 1.00 92.69 101 LEU A C 1
ATOM 826 O O . LEU A 1 101 ? 5.260 2.557 9.738 1.00 92.69 101 LEU A O 1
ATOM 830 N N . TRP A 1 102 ? 4.303 1.646 11.557 1.00 91.38 102 TRP A N 1
ATOM 831 C CA . TRP A 1 102 ? 5.496 0.921 11.985 1.00 91.38 102 TRP A CA 1
ATOM 832 C C . TRP A 1 102 ? 5.947 -0.116 10.946 1.00 91.38 102 TRP A C 1
ATOM 834 O O . TRP A 1 102 ? 7.127 -0.170 10.590 1.00 91.38 102 TRP A O 1
ATOM 844 N N . ARG A 1 103 ? 5.014 -0.911 10.399 1.00 92.88 103 ARG A N 1
ATOM 845 C CA . ARG A 1 103 ? 5.317 -1.897 9.345 1.00 92.88 103 ARG A CA 1
ATOM 846 C C . ARG A 1 103 ? 5.793 -1.224 8.068 1.00 92.88 103 ARG A C 1
ATOM 848 O O . ARG A 1 103 ? 6.784 -1.668 7.493 1.00 92.88 103 ARG A O 1
ATOM 855 N N . PHE A 1 104 ? 5.123 -0.154 7.648 1.00 92.88 104 PHE A N 1
ATOM 856 C CA . PHE A 1 104 ? 5.513 0.619 6.477 1.00 92.88 104 PHE A CA 1
ATOM 857 C C . PHE A 1 104 ? 6.937 1.143 6.637 1.00 92.88 104 PHE A C 1
ATOM 859 O O . PHE A 1 104 ? 7.770 0.923 5.763 1.00 92.88 104 PHE A O 1
ATOM 866 N N . GLN A 1 105 ? 7.248 1.770 7.774 1.00 90.00 105 GLN A N 1
ATOM 867 C CA . GLN A 1 105 ? 8.582 2.295 8.046 1.00 90.00 105 GLN A CA 1
ATOM 868 C C . GLN A 1 105 ? 9.641 1.188 8.019 1.00 90.00 105 GLN A C 1
ATOM 870 O O . GLN A 1 105 ? 10.700 1.373 7.420 1.00 90.00 105 GLN A O 1
ATOM 875 N N . TYR A 1 106 ? 9.357 0.036 8.632 1.00 88.06 106 TYR A N 1
ATOM 876 C CA . TYR A 1 106 ? 10.255 -1.117 8.614 1.00 88.06 106 TYR A CA 1
ATOM 877 C C . TYR A 1 106 ? 10.509 -1.627 7.189 1.00 88.06 106 TYR A C 1
ATOM 879 O O . TYR A 1 106 ? 11.661 -1.813 6.797 1.00 88.06 106 TYR A O 1
ATOM 887 N N . LEU A 1 107 ? 9.451 -1.832 6.400 1.00 86.56 107 LEU A N 1
ATOM 888 C CA . LEU A 1 107 ? 9.550 -2.317 5.023 1.00 86.56 107 LEU A CA 1
ATOM 889 C C . LEU A 1 107 ? 10.248 -1.301 4.114 1.00 86.56 107 LEU A C 1
ATOM 891 O O . LEU A 1 107 ? 11.104 -1.689 3.321 1.00 86.56 107 LEU A O 1
ATOM 895 N N . TYR A 1 108 ? 9.940 -0.012 4.263 1.00 85.94 108 TYR A N 1
ATOM 896 C CA . TYR A 1 108 ? 10.576 1.082 3.531 1.00 85.94 108 TYR A CA 1
ATOM 897 C C . TYR A 1 108 ? 12.080 1.119 3.801 1.00 85.94 108 TYR A C 1
ATOM 899 O O . TYR A 1 108 ? 12.876 1.029 2.867 1.00 85.94 108 TYR A O 1
ATOM 907 N N . LYS A 1 109 ? 12.478 1.140 5.079 1.00 81.06 109 LYS A N 1
ATOM 908 C CA . LYS A 1 109 ? 13.886 1.067 5.493 1.00 81.06 109 LYS A CA 1
ATOM 909 C C . LYS A 1 109 ? 14.556 -0.195 4.967 1.00 81.06 109 LYS A C 1
ATOM 911 O O . LYS A 1 109 ? 15.578 -0.121 4.308 1.00 81.06 109 LYS A O 1
ATOM 916 N N . LYS A 1 110 ? 13.944 -1.368 5.120 1.00 79.88 110 LYS A N 1
ATOM 917 C CA . LYS A 1 110 ? 14.494 -2.622 4.576 1.00 79.88 110 LYS A CA 1
ATOM 918 C C . LYS A 1 110 ? 14.675 -2.591 3.050 1.00 79.88 110 LYS A C 1
ATOM 920 O O . LYS A 1 110 ? 15.608 -3.197 2.536 1.00 79.88 110 LYS A O 1
ATOM 925 N N . THR A 1 111 ? 13.795 -1.918 2.322 1.00 76.50 111 THR A N 1
ATOM 926 C CA . THR A 1 111 ? 13.845 -1.841 0.853 1.00 76.50 111 THR A CA 1
ATOM 927 C C . THR A 1 111 ? 14.929 -0.865 0.384 1.00 76.50 111 THR A C 1
ATOM 929 O O . THR A 1 111 ? 15.638 -1.159 -0.580 1.00 76.50 111 THR A O 1
ATOM 932 N N . TYR A 1 112 ? 15.104 0.264 1.082 1.00 72.81 112 TYR A N 1
ATOM 933 C CA . TYR A 1 112 ? 15.963 1.369 0.641 1.00 72.81 112 TYR A CA 1
ATOM 934 C C . TYR A 1 112 ? 17.279 1.542 1.431 1.00 72.81 112 TYR A C 1
ATOM 936 O O . TYR A 1 112 ? 18.244 2.039 0.855 1.00 72.81 112 TYR A O 1
ATOM 944 N N . ASP A 1 113 ? 17.392 1.063 2.674 1.00 63.09 113 ASP A N 1
ATOM 945 C CA . ASP A 1 113 ? 18.640 1.091 3.467 1.00 63.09 113 ASP A CA 1
ATOM 946 C C . ASP A 1 113 ? 19.657 0.063 2.951 1.00 63.09 113 ASP A C 1
ATOM 948 O O . ASP A 1 113 ? 20.853 0.336 2.908 1.00 63.09 113 ASP A O 1
ATOM 952 N N . PHE A 1 114 ? 19.208 -1.103 2.462 1.00 50.44 114 PHE A N 1
ATOM 953 C CA . PHE A 1 114 ? 20.110 -2.078 1.826 1.00 50.44 114 PHE A CA 1
ATOM 954 C C . PHE A 1 114 ? 20.716 -1.572 0.506 1.00 50.44 114 PHE A C 1
ATOM 956 O O . PHE A 1 114 ? 21.681 -2.162 0.022 1.00 50.44 114 PHE A O 1
ATOM 963 N N . ALA A 1 115 ? 20.171 -0.499 -0.076 1.00 46.66 115 ALA A N 1
ATOM 964 C CA . ALA A 1 115 ? 20.683 0.102 -1.303 1.00 46.66 115 ALA A CA 1
ATOM 965 C C . ALA A 1 115 ? 21.738 1.201 -1.057 1.00 46.66 115 ALA A C 1
ATOM 967 O O . ALA A 1 115 ? 22.403 1.591 -2.012 1.00 46.66 115 ALA A O 1
ATOM 968 N N . ASN A 1 116 ? 21.929 1.672 0.186 1.00 41.88 116 ASN A N 1
ATOM 969 C CA . ASN A 1 116 ? 22.765 2.836 0.499 1.00 41.88 116 ASN A CA 1
ATOM 970 C C . ASN A 1 116 ? 23.681 2.600 1.717 1.00 41.88 116 ASN A C 1
ATOM 972 O O . ASN A 1 116 ? 23.391 3.041 2.824 1.00 41.88 116 ASN A O 1
ATOM 976 N N . THR A 1 117 ? 24.860 2.008 1.502 1.00 42.94 117 THR A N 1
ATOM 977 C CA . THR A 1 117 ? 26.012 2.167 2.418 1.00 42.94 117 THR A CA 1
ATOM 978 C C . THR A 1 117 ? 26.747 3.499 2.239 1.00 42.94 117 THR A C 1
ATOM 980 O O . THR A 1 117 ? 27.715 3.762 2.942 1.00 42.94 117 THR A O 1
ATOM 983 N N . SER A 1 118 ? 26.314 4.372 1.332 1.00 43.12 118 SER A N 1
ATOM 984 C CA . SER A 1 118 ? 26.874 5.717 1.219 1.00 43.12 118 SER A CA 1
ATOM 985 C C . SER A 1 118 ? 25.928 6.625 0.446 1.00 43.12 118 SER A C 1
ATOM 987 O O . SER A 1 118 ? 25.674 6.378 -0.727 1.00 43.12 118 SER A O 1
ATOM 989 N N . HIS A 1 119 ? 25.475 7.695 1.095 1.00 42.19 119 HIS A N 1
ATOM 990 C CA . HIS A 1 119 ? 25.010 8.925 0.453 1.00 42.19 119 HIS A CA 1
ATOM 991 C C . HIS A 1 119 ? 23.882 8.793 -0.579 1.00 42.19 119 HIS A C 1
ATOM 993 O O . HIS A 1 119 ? 24.159 8.738 -1.773 1.00 42.19 119 HIS A O 1
ATOM 999 N N . TYR A 1 120 ? 22.619 8.933 -0.157 1.00 41.19 120 TYR A N 1
ATOM 1000 C CA . TYR A 1 120 ? 21.725 9.733 -1.008 1.00 41.19 120 TYR A CA 1
ATOM 1001 C C . TYR A 1 120 ? 20.528 10.381 -0.311 1.00 41.19 120 TYR A C 1
ATOM 1003 O O . TYR A 1 120 ? 20.048 11.38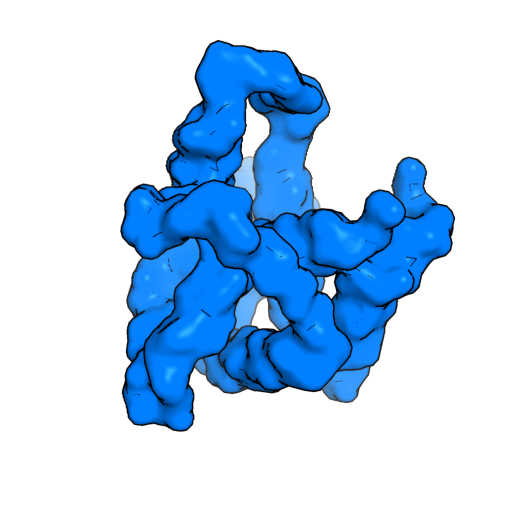6 -0.818 1.00 41.19 120 TYR A O 1
ATOM 1011 N N . TYR A 1 121 ? 20.072 9.907 0.850 1.00 43.16 121 TYR A N 1
ATOM 1012 C CA . TYR A 1 121 ? 19.023 10.612 1.589 1.00 43.16 121 TYR A CA 1
ATOM 1013 C C . TYR A 1 121 ? 19.213 10.414 3.084 1.00 43.16 121 TYR A C 1
ATOM 1015 O O . TYR A 1 121 ? 19.139 9.285 3.563 1.00 43.16 121 TYR A O 1
ATOM 1023 N N . ASP A 1 122 ? 19.441 11.509 3.808 1.00 40.94 122 ASP A N 1
ATOM 1024 C CA . ASP A 1 122 ? 19.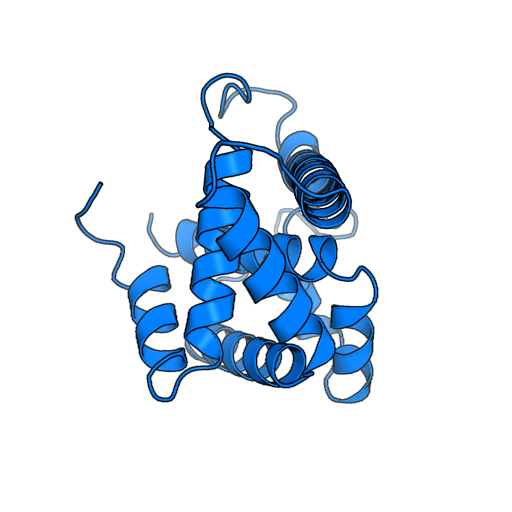195 11.548 5.242 1.00 40.94 122 ASP A CA 1
ATOM 1025 C C . ASP A 1 122 ? 17.762 11.075 5.472 1.00 40.94 122 ASP A C 1
ATOM 1027 O O . ASP A 1 122 ? 16.788 11.764 5.156 1.00 40.94 122 ASP A O 1
ATOM 1031 N N . THR A 1 123 ? 17.623 9.879 6.032 1.00 46.91 123 THR A N 1
ATOM 1032 C CA . THR A 1 123 ? 16.353 9.347 6.532 1.00 46.91 123 THR A CA 1
ATOM 1033 C C . THR A 1 123 ? 15.735 10.247 7.610 1.00 46.91 123 THR A C 1
ATOM 1035 O O . THR A 1 123 ? 14.586 10.035 7.982 1.00 46.91 123 THR A O 1
ATOM 1038 N N . GLU A 1 124 ? 16.475 11.253 8.088 1.00 44.72 124 GLU A N 1
ATOM 1039 C CA . GLU A 1 124 ? 16.022 12.304 9.000 1.00 44.72 124 GLU A CA 1
ATOM 1040 C C . GLU A 1 124 ? 15.232 13.434 8.304 1.00 44.72 124 GLU A C 1
ATOM 1042 O O . GLU A 1 124 ? 14.438 14.099 8.963 1.00 44.72 124 GLU A O 1
ATOM 1047 N N . LEU A 1 125 ? 15.376 13.636 6.982 1.00 48.56 125 LEU A N 1
ATOM 1048 C CA . LEU A 1 125 ? 14.673 14.697 6.231 1.00 48.56 125 LEU A CA 1
ATOM 1049 C C . LEU A 1 125 ? 13.393 14.222 5.524 1.00 48.56 125 LEU A C 1
ATOM 1051 O O . LEU A 1 125 ? 12.531 15.032 5.183 1.00 48.56 125 LEU A O 1
ATOM 1055 N N . VAL A 1 126 ? 13.251 12.917 5.281 1.00 62.06 126 VAL A N 1
ATOM 1056 C CA . VAL A 1 126 ? 12.079 12.357 4.597 1.00 62.06 126 VAL A CA 1
ATOM 1057 C C . VAL A 1 126 ? 11.014 11.983 5.622 1.00 62.06 126 VAL A C 1
ATOM 1059 O O . VAL A 1 126 ? 11.209 11.077 6.429 1.00 62.06 126 VAL A O 1
ATOM 1062 N N . ASN A 1 127 ? 9.847 12.628 5.553 1.00 80.44 127 ASN A N 1
ATOM 1063 C CA . ASN A 1 127 ? 8.703 12.257 6.381 1.00 80.44 127 ASN A CA 1
ATOM 1064 C C . ASN A 1 127 ? 8.083 10.934 5.879 1.00 80.44 127 ASN A C 1
ATOM 1066 O O . ASN A 1 127 ? 7.156 10.922 5.068 1.00 80.44 127 ASN A O 1
ATOM 1070 N N . ILE A 1 128 ? 8.639 9.806 6.337 1.00 84.50 128 ILE A N 1
ATOM 1071 C CA . ILE A 1 128 ? 8.218 8.447 5.949 1.00 84.50 128 ILE A CA 1
ATOM 1072 C C . ILE A 1 128 ? 6.744 8.206 6.293 1.00 84.50 128 ILE A C 1
ATOM 1074 O O . ILE A 1 128 ? 6.042 7.557 5.520 1.00 84.50 128 ILE A O 1
ATOM 1078 N N . GLU A 1 129 ? 6.253 8.750 7.409 1.00 87.62 129 GLU A N 1
ATOM 1079 C CA . GLU A 1 129 ? 4.838 8.643 7.778 1.00 87.62 129 GLU A CA 1
ATOM 1080 C C . GLU A 1 129 ? 3.948 9.343 6.752 1.00 87.62 129 GLU A C 1
ATOM 1082 O O . GLU A 1 129 ? 2.966 8.769 6.288 1.00 87.62 129 GLU A O 1
ATOM 1087 N N . GLN A 1 130 ? 4.322 10.547 6.315 1.00 88.12 130 GLN A N 1
ATOM 1088 C CA . GLN A 1 130 ? 3.587 11.261 5.274 1.00 88.12 130 GLN A CA 1
ATOM 1089 C C . GLN A 1 130 ? 3.583 10.486 3.949 1.00 88.12 130 GLN A C 1
ATOM 1091 O O . GLN A 1 130 ? 2.539 10.395 3.302 1.00 88.12 130 GLN A O 1
ATOM 1096 N N . ILE A 1 131 ? 4.708 9.871 3.564 1.00 89.94 131 ILE A N 1
ATOM 1097 C CA . ILE A 1 131 ? 4.763 8.982 2.391 1.00 89.94 131 ILE A CA 1
ATOM 1098 C C . ILE A 1 131 ? 3.806 7.802 2.574 1.00 89.94 131 ILE A C 1
ATOM 1100 O O . ILE A 1 131 ? 3.050 7.486 1.652 1.00 89.94 131 ILE A O 1
ATOM 1104 N N . ALA A 1 132 ? 3.798 7.178 3.753 1.00 91.88 132 ALA A N 1
ATOM 1105 C CA . ALA A 1 132 ? 2.915 6.062 4.067 1.00 91.88 132 ALA A CA 1
ATOM 1106 C C . ALA A 1 132 ? 1.441 6.453 3.901 1.00 91.88 132 ALA A C 1
ATOM 1108 O O . ALA A 1 132 ? 0.677 5.718 3.274 1.00 91.88 132 ALA A O 1
ATOM 1109 N N . ILE A 1 133 ? 1.041 7.615 4.422 1.00 93.81 133 ILE A N 1
ATOM 1110 C CA . ILE A 1 133 ? -0.343 8.097 4.358 1.00 93.81 133 ILE A CA 1
ATOM 1111 C C . ILE A 1 133 ? -0.742 8.501 2.937 1.00 93.81 133 ILE A C 1
ATOM 1113 O O . ILE A 1 133 ? -1.818 8.117 2.480 1.00 93.81 133 ILE A O 1
ATOM 1117 N N . ILE A 1 134 ? 0.118 9.217 2.205 1.00 91.38 134 ILE A N 1
ATOM 1118 C CA . ILE A 1 134 ? -0.140 9.585 0.802 1.00 91.38 134 ILE A CA 1
ATOM 1119 C C . ILE A 1 134 ? -0.314 8.328 -0.055 1.00 91.38 134 ILE A C 1
ATOM 1121 O O . ILE A 1 134 ? -1.243 8.248 -0.858 1.00 91.38 134 ILE A O 1
ATOM 1125 N N . SER A 1 135 ? 0.542 7.327 0.145 1.00 91.69 135 SER A N 1
ATOM 1126 C CA . SER A 1 135 ? 0.464 6.050 -0.569 1.00 91.69 135 SER A CA 1
ATOM 1127 C C . SER A 1 135 ? -0.857 5.342 -0.286 1.00 91.69 135 SER A C 1
ATOM 1129 O O . SER A 1 135 ? -1.540 4.911 -1.214 1.00 91.69 135 SER A O 1
ATOM 1131 N N . LEU A 1 136 ? -1.275 5.299 0.982 1.00 92.88 136 LEU A N 1
ATOM 1132 C CA . LEU A 1 136 ? -2.559 4.722 1.375 1.00 92.88 136 LEU A CA 1
ATOM 1133 C C . LEU A 1 136 ? -3.748 5.472 0.764 1.00 92.88 136 LEU A C 1
ATOM 1135 O O . LEU A 1 136 ? -4.710 4.854 0.313 1.00 92.88 136 LEU A O 1
ATOM 1139 N N . TYR A 1 137 ? -3.675 6.803 0.714 1.00 91.94 137 TYR A N 1
ATOM 1140 C CA . TYR A 1 137 ? -4.690 7.632 0.075 1.00 91.94 137 TYR A CA 1
ATOM 1141 C C . TYR A 1 137 ? -4.812 7.309 -1.416 1.00 91.94 137 TYR A C 1
ATOM 1143 O O . TYR A 1 137 ? -5.921 7.138 -1.916 1.00 91.94 137 TYR A O 1
ATOM 1151 N N . ILE A 1 138 ? -3.693 7.160 -2.124 1.00 89.75 138 ILE A N 1
ATOM 1152 C CA . ILE 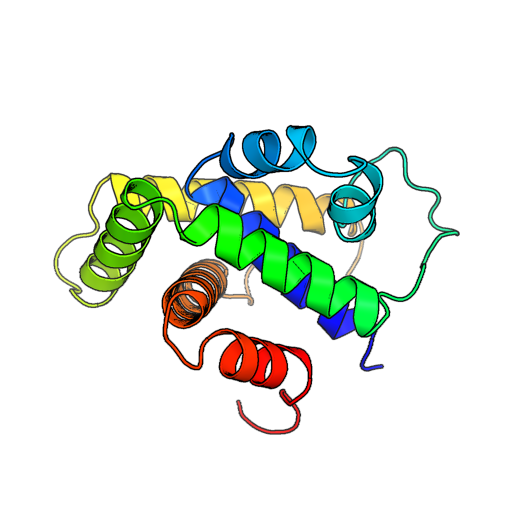A 1 138 ? -3.687 6.784 -3.544 1.00 89.75 138 ILE A CA 1
ATOM 1153 C C . ILE A 1 138 ? -4.322 5.404 -3.748 1.00 89.75 138 ILE A C 1
ATOM 1155 O O . ILE A 1 138 ? -5.160 5.248 -4.638 1.00 89.75 138 ILE A O 1
ATOM 1159 N N . LEU A 1 139 ? -3.990 4.425 -2.900 1.00 90.56 139 LEU A N 1
ATOM 1160 C CA . LEU A 1 139 ? -4.626 3.102 -2.920 1.00 90.56 139 LEU A CA 1
ATOM 1161 C C . LEU A 1 139 ? -6.136 3.190 -2.644 1.00 90.56 139 LEU A C 1
ATOM 1163 O O . LEU A 1 139 ? -6.923 2.517 -3.302 1.00 90.56 139 LEU A O 1
ATOM 1167 N N . ASN A 1 140 ? -6.576 4.064 -1.739 1.00 90.50 140 ASN A N 1
ATOM 1168 C CA . ASN A 1 140 ? -8.003 4.296 -1.503 1.00 90.50 140 ASN A CA 1
ATOM 1169 C C . ASN A 1 140 ? -8.709 4.868 -2.748 1.00 90.50 140 ASN A C 1
ATOM 1171 O O . ASN A 1 140 ? -9.829 4.479 -3.074 1.00 90.50 140 ASN A O 1
ATOM 1175 N N . GLN A 1 141 ? -8.050 5.772 -3.481 1.00 86.19 141 GLN A N 1
ATOM 1176 C CA . GLN A 1 141 ? -8.600 6.334 -4.719 1.00 86.19 141 GLN A CA 1
ATOM 1177 C C . GLN A 1 141 ? -8.689 5.298 -5.848 1.00 86.19 141 GLN A C 1
ATOM 1179 O O . GLN A 1 141 ? -9.593 5.395 -6.677 1.00 86.19 141 GLN A O 1
ATOM 1184 N N . LEU A 1 142 ? -7.799 4.297 -5.887 1.00 83.56 142 LEU A N 1
ATOM 1185 C CA . LEU A 1 142 ? -7.789 3.243 -6.915 1.00 83.56 142 LEU A CA 1
ATOM 1186 C C . LEU A 1 142 ? -9.077 2.422 -6.983 1.00 83.56 142 LEU A C 1
ATOM 1188 O O . LEU A 1 142 ? -9.431 1.936 -8.059 1.00 83.56 142 LEU A O 1
ATOM 1192 N N . TYR A 1 143 ? -9.760 2.285 -5.849 1.00 74.56 143 TYR A N 1
ATOM 1193 C CA . TYR A 1 143 ? -11.041 1.595 -5.748 1.00 74.56 143 TYR A CA 1
ATOM 1194 C C . TYR A 1 143 ? -12.199 2.389 -6.387 1.00 74.56 143 TYR A C 1
ATOM 1196 O O . TYR A 1 143 ? -13.224 1.819 -6.759 1.00 74.56 143 TYR A O 1
ATOM 1204 N N . LEU A 1 144 ? -12.061 3.708 -6.553 1.00 77.31 144 LEU A N 1
ATOM 1205 C CA . LEU A 1 144 ? -13.108 4.551 -7.131 1.00 77.31 144 LEU A CA 1
ATOM 1206 C C . LEU A 1 144 ? -13.171 4.419 -8.661 1.00 77.31 144 LEU A C 1
ATOM 1208 O O . LEU A 1 144 ? -12.201 4.061 -9.321 1.00 77.31 144 LEU A O 1
ATOM 1212 N N . LYS A 1 145 ? -14.311 4.799 -9.256 1.00 68.62 145 LYS A N 1
ATOM 1213 C CA . LYS A 1 145 ? -14.594 4.693 -10.706 1.00 68.62 145 LYS A CA 1
ATOM 1214 C C . LYS A 1 145 ? -13.520 5.317 -11.621 1.00 68.62 145 LYS A C 1
ATOM 1216 O O . LYS A 1 145 ? -13.362 4.887 -12.758 1.00 68.62 145 LYS A O 1
ATOM 1221 N N . HIS A 1 146 ? -12.782 6.317 -11.134 1.00 74.44 146 HIS A N 1
ATOM 1222 C CA . HIS A 1 146 ? -11.682 6.980 -11.851 1.00 74.44 146 HIS A CA 1
ATOM 1223 C C . HIS A 1 146 ? -10.298 6.688 -11.245 1.00 74.44 146 HIS A C 1
ATOM 1225 O O . HIS A 1 146 ? -9.328 7.386 -11.538 1.00 74.44 146 HIS A O 1
ATOM 1231 N N . GLY A 1 147 ? -10.195 5.656 -10.410 1.00 70.75 147 GLY A N 1
ATOM 1232 C CA . GLY A 1 147 ? -9.000 5.311 -9.652 1.00 70.75 147 GLY A CA 1
ATOM 1233 C C . GLY A 1 147 ? -7.793 5.013 -10.529 1.00 70.75 147 GLY A C 1
ATOM 1234 O O . GLY A 1 147 ? -6.732 5.597 -10.327 1.00 70.75 147 GLY A O 1
ATOM 1235 N N . THR A 1 148 ? -7.962 4.197 -11.574 1.00 76.50 148 THR A N 1
ATOM 1236 C CA . THR A 1 148 ? -6.900 3.896 -12.551 1.00 76.50 148 THR A CA 1
ATOM 1237 C C . THR A 1 148 ? -6.352 5.170 -13.199 1.00 76.50 148 THR A C 1
ATOM 1239 O O . THR A 1 148 ? -5.141 5.339 -13.310 1.00 76.50 148 THR A O 1
ATOM 1242 N N . TYR A 1 149 ? -7.232 6.103 -13.580 1.00 78.19 149 TYR A N 1
ATOM 1243 C CA . TYR A 1 149 ? -6.832 7.395 -14.144 1.00 78.19 149 TYR A CA 1
ATOM 1244 C C . TYR A 1 149 ? -6.063 8.244 -13.123 1.00 78.19 149 TYR A C 1
ATOM 1246 O O . TYR A 1 149 ? -5.026 8.815 -13.460 1.00 78.19 149 TYR A O 1
ATOM 1254 N N . MET A 1 150 ? -6.524 8.283 -11.869 1.00 72.94 150 MET A N 1
ATOM 1255 C CA . MET A 1 150 ? -5.837 8.987 -10.782 1.00 72.94 150 MET A CA 1
ATOM 1256 C C . MET A 1 150 ? -4.447 8.410 -10.512 1.00 72.94 150 MET A C 1
ATOM 1258 O O . MET A 1 150 ? -3.503 9.178 -10.337 1.00 72.94 150 MET A O 1
ATOM 1262 N N . LEU A 1 151 ? -4.285 7.084 -10.544 1.00 75.94 151 LEU A N 1
ATOM 1263 C CA . LEU A 1 151 ? -2.978 6.462 -10.355 1.00 75.94 151 LEU A CA 1
ATOM 1264 C C . LEU A 1 151 ? -2.048 6.693 -11.550 1.00 75.94 151 LEU A C 1
ATOM 1266 O O . LEU A 1 151 ? -0.879 7.010 -11.355 1.00 75.94 151 LEU A O 1
ATOM 1270 N N . ILE A 1 152 ? -2.551 6.612 -12.785 1.00 77.88 152 ILE A N 1
ATOM 1271 C CA . ILE A 1 152 ? -1.760 6.974 -13.971 1.00 77.88 152 ILE A CA 1
ATOM 1272 C C . ILE A 1 152 ? -1.318 8.438 -13.877 1.00 77.88 152 ILE A C 1
ATOM 1274 O O . ILE A 1 152 ? -0.157 8.739 -14.147 1.00 77.88 152 ILE A O 1
ATOM 1278 N N . LYS A 1 153 ? -2.199 9.346 -13.439 1.00 73.75 153 LYS A N 1
ATOM 1279 C CA . LYS A 1 153 ? -1.852 10.751 -13.191 1.00 73.75 153 LYS A CA 1
ATOM 1280 C C . LYS A 1 153 ? -0.774 10.880 -12.113 1.00 73.75 153 LYS A C 1
ATOM 1282 O O . LYS A 1 153 ? 0.204 11.580 -12.336 1.00 73.75 153 LYS A O 1
ATOM 1287 N N . TYR A 1 154 ? -0.899 10.177 -10.993 1.00 73.69 154 TYR A N 1
ATOM 1288 C CA . TYR A 1 154 ? 0.117 10.181 -9.940 1.00 73.69 154 TYR A CA 1
ATOM 1289 C C . TYR A 1 154 ? 1.487 9.687 -10.441 1.00 73.69 154 TYR A C 1
ATOM 1291 O O . TYR A 1 154 ? 2.502 10.334 -10.204 1.00 73.69 154 TYR A O 1
ATOM 1299 N N . ILE A 1 155 ? 1.512 8.583 -11.192 1.00 71.12 155 ILE A N 1
ATOM 1300 C CA . ILE A 1 155 ? 2.747 7.943 -11.666 1.00 71.12 155 ILE A CA 1
ATOM 1301 C C . ILE A 1 155 ? 3.401 8.717 -12.824 1.00 71.12 155 ILE A C 1
ATOM 1303 O O . ILE A 1 155 ? 4.622 8.860 -12.869 1.00 71.12 155 ILE A O 1
ATOM 1307 N N . TYR A 1 156 ? 2.616 9.203 -13.790 1.00 70.25 156 TYR A N 1
ATOM 1308 C CA . TYR A 1 156 ? 3.136 9.769 -15.045 1.00 70.25 156 TYR A CA 1
ATOM 1309 C C . TYR A 1 156 ? 3.048 11.293 -15.137 1.00 70.25 156 TYR A C 1
ATOM 1311 O O . TYR A 1 156 ? 3.830 11.899 -15.875 1.00 70.25 156 TYR A O 1
ATOM 1319 N N . LEU A 1 157 ? 2.115 11.919 -14.417 1.00 65.00 157 LEU A N 1
ATOM 1320 C CA . LEU A 1 157 ? 1.868 13.363 -14.459 1.00 65.00 157 LEU A CA 1
ATOM 1321 C C . LEU A 1 157 ? 2.389 14.098 -13.217 1.00 65.00 157 LEU A C 1
ATOM 1323 O O . LEU A 1 157 ? 2.065 15.269 -13.059 1.00 65.00 157 LEU A O 1
ATOM 1327 N N . ASN A 1 158 ? 3.257 13.483 -12.402 1.00 53.53 158 ASN A N 1
ATOM 1328 C CA . ASN A 1 158 ? 4.037 14.142 -11.334 1.00 53.53 158 ASN A CA 1
ATOM 1329 C C . ASN A 1 158 ? 5.093 15.144 -11.880 1.00 53.53 158 ASN A C 1
ATOM 1331 O O . ASN A 1 158 ? 6.211 15.278 -11.390 1.00 53.53 158 ASN A O 1
ATOM 1335 N N . ILE A 1 159 ? 4.736 15.844 -12.955 1.00 46.81 159 ILE A N 1
ATOM 1336 C CA . ILE A 1 159 ? 5.415 16.988 -13.537 1.00 46.81 159 ILE A CA 1
ATOM 1337 C C . ILE A 1 159 ? 4.652 18.200 -12.997 1.00 46.81 159 ILE A C 1
ATOM 1339 O O . ILE A 1 159 ? 3.573 18.518 -13.489 1.00 46.81 159 ILE A O 1
ATOM 1343 N N . ASN A 1 160 ? 5.245 18.858 -12.000 1.00 37.28 160 ASN A N 1
ATOM 1344 C CA . ASN A 1 160 ? 4.827 20.134 -11.408 1.00 37.28 160 ASN A CA 1
ATOM 1345 C C . ASN A 1 160 ? 3.647 20.068 -10.422 1.00 37.28 160 ASN A C 1
ATOM 1347 O O . ASN A 1 160 ? 2.549 20.485 -10.770 1.00 37.28 160 ASN A O 1
ATOM 1351 N N . SER A 1 161 ? 3.891 19.638 -9.178 1.00 32.84 161 SER A N 1
ATOM 1352 C CA . SER A 1 161 ? 3.364 20.326 -7.979 1.00 32.84 161 SER A CA 1
ATOM 1353 C C . SER A 1 161 ? 3.674 19.542 -6.700 1.00 32.84 161 SER A C 1
ATOM 1355 O O . SER A 1 161 ? 2.896 18.677 -6.294 1.00 32.84 161 SER A O 1
ATOM 1357 N N . LEU A 1 162 ? 4.801 19.877 -6.077 1.00 35.41 162 LEU A N 1
ATOM 1358 C CA . LEU A 1 162 ? 4.905 20.266 -4.668 1.00 35.41 162 LEU A CA 1
ATOM 1359 C C . LEU A 1 162 ? 6.167 21.119 -4.534 1.00 35.41 162 LEU A C 1
ATOM 1361 O O . LEU A 1 162 ? 7.231 20.647 -4.993 1.00 35.41 162 LEU A O 1
#

Radius of gyration: 15.66 Å; chains: 1; bounding box: 42×38×39 Å

Foldseek 3Di:
DQLVQLLVLLQLLVLLLCLLPVCLVVVCVVPDPPVLVVLSAAQDPPDDPPPPPRCDPVSSLVSLVSLLVSLVPPVSLVLLVLLLVQVVPPPDGDPSVVSSLVSSVVVVCNRPVVVPPDDDDDPVPDPSSVSSNVSSVLSNLSNDPCSSVSVCCVSPVPPDDD

Secondary structure (DSSP, 8-state):
--HHHHHHHHHHHHHHHHHH-TTTTTTTTTTS-THHHHHH-S--TT--TT--PPPPHHHHHHHHHHHHHHHTSHHHHHHHHHHHHHHH-TT---HHHHHHHHHHHHHHHHHHGGG-SSSS--TTTS-HHHHHHHHHHHHHHHTSTTHHHHHHHHHH--SS--

Sequence (162 aa):
MKIISIKRDLDILIIAIEAIDIYALDNISHYSDKSDIFLIRSGNKNRDTGINKRCTFQETLLLISKFQDILSAKYLQNIIYNILKDYSNLNQSSQITYQYLWRFQYLYKKTYDFANTSHYYDTELVNIEQIAIISLYILNQLYLKHGTYMLIKYIYLNINSL

Organism: NCBI:txid28023